Protein AF-A0A123V497-F1 (afdb_monomer)

Radius of gyration: 25.32 Å; Cα contacts (8 Å, |Δi|>4): 266; chains: 1; bounding box: 66×34×66 Å

Foldseek 3Di:
DVVVVVVLVVCCPDPVVVVVVVVVVVVVVVVVVVVVVVCVVCVVVVVLVVVQVVVCCVPQVFPFWDDWDWDDDPFIWIWTWGAHPVRFTWIWTQTPPDGDIDIGGLVQFDDQVLLVVLVVVVPADDFPDWDWHADPNFIWIWTDHPQKTWTAGGRPRDGDDIDGD

Organism: Streptococcus suis (NCBI:txid1307)

InterPro domains:
  IPR025711 PepSY domain [PF03413] (110-163)
  IPR041401 Cell wall elongation regulator TseB-like domain [PF17881] (51-95)
  IPR046350 Cystatin superfamily [SSF54403] (46-109)
  IPR046350 Cystatin superfamily [SSF54403] (109-163)

Nearest PDB structures (foldseek):
  2gu3-assembly1_A  TM=9.014E-01  e=6.947E-08  Bacillus subtilis subsp. subtilis str. 168
  8suc-assembly1_A  TM=3.929E-01  e=1.381E-01  Caenorhabditis elegans
  3o4j-assembly2_D  TM=4.041E-01  e=2.538E-01  Aeropyrum pernix

pLDDT: mean 95.28, std 5.58, range [59.47, 98.69]

Secondary structure (DSSP, 8-state):
-HHHHHHHHHHHHSHHHHHHHHHHHHHHHHHHHHHHHHHHHHHHHHHHHHHHHHHHHHHH-EEEEEEEEEEESSSEEEEEEEEETTS-EEEEEEESSS---EEEEGGGS--HHHHHHHHHHTT--S--EEEEEEETTEEEEEEEETTEEEEEETTT--EEEEEE-

Structure (mmCIF, N/CA/C/O backbone):
data_AF-A0A123V497-F1
#
_entry.id   AF-A0A123V497-F1
#
loop_
_atom_site.group_PDB
_atom_site.id
_atom_site.type_symbol
_atom_site.label_atom_id
_atom_site.label_alt_id
_atom_site.label_comp_id
_atom_site.label_asym_id
_atom_site.label_entity_id
_atom_site.label_seq_id
_atom_site.pdbx_PDB_ins_code
_atom_site.Cartn_x
_atom_site.Cartn_y
_atom_site.Cartn_z
_atom_site.occupancy
_atom_site.B_iso_or_equiv
_atom_site.auth_seq_id
_atom_site.auth_comp_id
_atom_site.auth_asym_id
_atom_site.auth_atom_id
_atom_site.pdbx_PDB_model_num
ATOM 1 N N . MET A 1 1 ? 37.427 20.700 -44.248 1.00 61.72 1 MET A N 1
ATOM 2 C CA . MET A 1 1 ? 36.550 19.820 -43.442 1.00 61.72 1 MET A CA 1
ATOM 3 C C . MET A 1 1 ? 37.228 18.475 -43.190 1.00 61.72 1 MET A C 1
ATOM 5 O O . MET A 1 1 ? 37.337 18.069 -42.043 1.00 61.72 1 MET A O 1
ATOM 9 N N . GLU A 1 2 ? 37.819 17.875 -44.223 1.00 71.56 2 GLU A N 1
ATOM 10 C CA . GLU A 1 2 ? 38.550 16.596 -44.181 1.00 71.56 2 GLU A CA 1
ATOM 11 C C . GLU A 1 2 ? 39.704 16.542 -43.168 1.00 71.56 2 GLU A C 1
ATOM 13 O O . GLU A 1 2 ? 39.817 15.579 -42.418 1.00 71.56 2 GLU A O 1
ATOM 18 N N . LYS A 1 3 ? 40.508 17.609 -43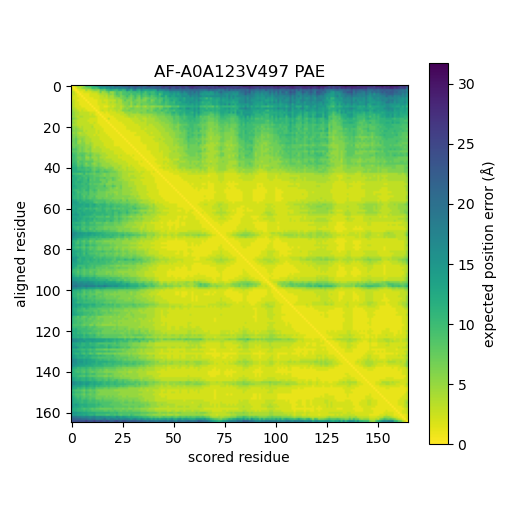.046 1.00 78.19 3 LYS A N 1
ATOM 19 C CA . LYS A 1 3 ? 41.638 17.644 -42.097 1.00 78.19 3 LYS A CA 1
ATOM 20 C C . LYS A 1 3 ? 41.213 17.478 -40.629 1.00 78.19 3 LYS A C 1
ATOM 22 O O . LYS A 1 3 ? 41.924 16.841 -39.863 1.00 78.19 3 LYS A O 1
ATOM 27 N N . LYS A 1 4 ? 40.046 18.013 -40.244 1.00 81.12 4 LYS A N 1
ATOM 28 C CA . LYS A 1 4 ? 39.513 17.869 -38.876 1.00 81.12 4 LYS A CA 1
ATOM 29 C C . LYS A 1 4 ? 39.015 16.445 -38.611 1.00 81.12 4 LYS A C 1
ATOM 31 O O . LYS A 1 4 ? 39.202 15.934 -37.516 1.00 81.12 4 LYS A O 1
ATOM 36 N N . ILE A 1 5 ? 38.419 15.809 -39.620 1.00 82.06 5 ILE A N 1
ATOM 37 C CA . ILE A 1 5 ? 37.958 14.415 -39.552 1.00 82.06 5 ILE A CA 1
ATOM 38 C C . ILE A 1 5 ? 39.159 13.471 -39.428 1.00 82.06 5 ILE A C 1
ATOM 40 O O . ILE A 1 5 ? 39.154 12.580 -38.588 1.00 82.06 5 ILE A O 1
ATOM 44 N N . PHE A 1 6 ? 40.218 13.706 -40.204 1.00 85.88 6 PHE A N 1
ATOM 45 C CA . PHE A 1 6 ? 41.437 12.901 -40.147 1.00 85.88 6 PHE A CA 1
ATOM 46 C C . PHE A 1 6 ? 42.145 13.002 -38.786 1.00 85.88 6 PHE A C 1
ATOM 48 O O . PHE A 1 6 ? 42.481 11.985 -38.191 1.00 85.88 6 PHE A O 1
ATOM 55 N N . GLN A 1 7 ? 42.263 14.215 -38.233 1.00 85.44 7 GLN A N 1
ATOM 56 C CA . GLN A 1 7 ? 42.805 14.428 -36.883 1.00 85.44 7 GLN A CA 1
ATOM 57 C C . GLN A 1 7 ? 41.976 13.735 -35.790 1.00 85.44 7 GLN A C 1
ATOM 59 O O . GLN A 1 7 ? 42.535 13.204 -34.832 1.00 85.44 7 GLN A O 1
ATOM 64 N N . LEU A 1 8 ? 40.646 13.714 -35.933 1.00 84.25 8 LEU A N 1
ATOM 65 C CA . LEU A 1 8 ? 39.763 12.982 -35.025 1.00 84.25 8 LEU A CA 1
ATOM 66 C C . LEU A 1 8 ? 40.020 11.469 -35.110 1.00 84.25 8 LEU A C 1
ATOM 68 O O . LEU A 1 8 ? 40.127 10.815 -34.078 1.00 84.25 8 LEU A O 1
ATOM 72 N N . LEU A 1 9 ? 40.147 10.918 -36.320 1.00 86.19 9 LEU A N 1
ATOM 73 C CA . LEU A 1 9 ? 40.415 9.493 -36.545 1.00 86.19 9 LEU A CA 1
ATOM 74 C C . LEU A 1 9 ? 41.765 9.061 -35.956 1.00 86.19 9 LEU A C 1
ATOM 76 O O . LEU A 1 9 ? 41.827 8.040 -35.274 1.00 86.19 9 LEU A O 1
ATOM 80 N N . GLU A 1 10 ? 42.821 9.856 -36.146 1.00 89.06 10 GLU A N 1
ATOM 81 C CA . GLU A 1 10 ? 44.134 9.596 -35.539 1.00 89.06 10 GLU A CA 1
ATOM 82 C C . GLU A 1 10 ? 44.075 9.634 -34.007 1.00 89.06 10 GLU A C 1
ATOM 84 O O . GLU A 1 10 ? 44.643 8.770 -33.335 1.00 89.06 10 GLU A O 1
ATOM 89 N N . TRP A 1 11 ? 43.339 10.593 -33.435 1.00 89.94 11 TRP A N 1
ATOM 90 C CA . TRP A 1 11 ? 43.143 10.664 -31.990 1.00 89.94 11 TRP A CA 1
ATOM 91 C C . TRP A 1 11 ? 42.355 9.461 -31.459 1.00 89.94 11 TRP A C 1
ATOM 93 O O . TRP A 1 11 ? 42.770 8.866 -30.465 1.00 89.94 11 TRP A O 1
ATOM 103 N N . MET A 1 12 ? 41.273 9.052 -32.129 1.00 86.69 12 MET A N 1
ATOM 104 C CA . MET A 1 12 ? 40.483 7.872 -31.753 1.00 86.69 12 MET A CA 1
ATOM 105 C C . MET A 1 12 ? 41.300 6.576 -31.827 1.00 86.69 12 MET A C 1
ATOM 107 O O . MET A 1 12 ? 41.087 5.679 -31.018 1.00 86.69 12 MET A O 1
ATOM 111 N N . ALA A 1 13 ? 42.260 6.489 -32.753 1.00 90.81 13 ALA A N 1
ATOM 112 C CA . ALA A 1 13 ? 43.180 5.358 -32.865 1.00 90.81 13 ALA A CA 1
ATOM 113 C C . ALA A 1 13 ? 44.294 5.360 -31.796 1.00 90.81 13 ALA A C 1
ATOM 115 O O . ALA A 1 13 ? 44.939 4.333 -31.582 1.00 90.81 13 ALA A O 1
ATOM 116 N N . SER A 1 14 ? 44.526 6.483 -31.106 1.00 95.12 14 SER A N 1
ATOM 117 C CA . SER A 1 14 ? 45.484 6.562 -29.997 1.00 95.12 14 SER A CA 1
ATOM 118 C C . SER A 1 14 ? 44.986 5.810 -28.754 1.00 95.12 14 SER A C 1
ATOM 120 O O . SER A 1 14 ? 43.783 5.667 -28.539 1.00 95.12 14 SER A O 1
ATOM 122 N N . LYS A 1 15 ? 45.904 5.391 -27.868 1.00 92.31 15 LYS A N 1
ATOM 123 C CA . LYS A 1 15 ? 45.545 4.711 -26.604 1.00 92.31 15 LYS A CA 1
ATOM 124 C C . LYS A 1 15 ? 44.564 5.531 -25.758 1.00 92.31 15 LYS A C 1
ATOM 126 O O . LYS A 1 15 ? 43.621 4.981 -25.200 1.00 92.31 15 LYS A O 1
ATOM 131 N N . THR A 1 16 ? 44.768 6.845 -25.682 1.00 92.44 16 THR A N 1
ATOM 132 C CA . THR A 1 16 ? 43.898 7.748 -24.919 1.00 92.44 16 THR A CA 1
ATOM 133 C C . THR A 1 16 ? 42.513 7.860 -25.555 1.00 92.44 16 THR A C 1
ATOM 135 O O . THR A 1 16 ? 41.518 7.784 -24.842 1.00 92.44 16 THR A O 1
ATOM 138 N N . GLY A 1 17 ? 42.433 7.985 -26.886 1.00 94.38 17 GLY A N 1
ATOM 139 C CA . GLY A 1 17 ? 41.154 8.026 -27.603 1.00 94.38 17 GLY A CA 1
ATOM 140 C C . GLY A 1 17 ? 40.355 6.732 -27.447 1.00 94.38 17 GLY A C 1
ATOM 141 O O . GLY A 1 17 ? 39.167 6.784 -27.136 1.00 94.38 17 GLY A O 1
ATOM 142 N N . GLN A 1 18 ? 41.017 5.576 -27.549 1.00 93.88 18 GLN A N 1
ATOM 143 C CA . GLN A 1 18 ? 40.403 4.267 -27.305 1.00 93.88 18 GLN A CA 1
ATOM 144 C C . GLN A 1 18 ? 39.869 4.132 -25.873 1.00 93.88 18 GLN A C 1
ATOM 146 O O . GLN A 1 18 ? 38.757 3.645 -25.688 1.00 93.88 18 GLN A O 1
ATOM 151 N N . LEU A 1 19 ? 40.617 4.593 -24.862 1.00 95.44 19 LEU A N 1
ATOM 152 C CA . LEU A 1 19 ? 40.163 4.574 -23.468 1.00 95.44 19 LEU A CA 1
ATOM 153 C C . LEU A 1 19 ? 38.943 5.472 -23.246 1.00 95.44 19 LEU A C 1
ATOM 155 O O . LEU A 1 19 ? 38.004 5.055 -22.570 1.00 95.44 19 LEU A O 1
ATOM 159 N N . VAL A 1 20 ? 38.930 6.678 -23.821 1.00 96.19 20 VAL A N 1
ATOM 160 C CA . VAL A 1 20 ? 37.793 7.604 -23.702 1.00 96.19 20 VAL A CA 1
ATOM 161 C C . VAL A 1 20 ? 36.553 7.031 -24.386 1.00 96.19 20 VAL A C 1
ATOM 163 O O . VAL A 1 20 ? 35.491 6.986 -23.770 1.00 96.19 20 VAL A O 1
ATOM 166 N N . LEU A 1 21 ? 36.684 6.540 -25.621 1.00 95.00 21 LEU A N 1
ATOM 167 C CA . LEU A 1 21 ? 35.575 5.927 -26.356 1.00 95.00 21 LEU A CA 1
ATOM 168 C C . LEU A 1 21 ? 35.070 4.653 -25.676 1.00 95.00 21 LEU A C 1
ATOM 170 O O . LEU A 1 21 ? 33.865 4.485 -25.513 1.00 95.00 21 LEU A O 1
ATOM 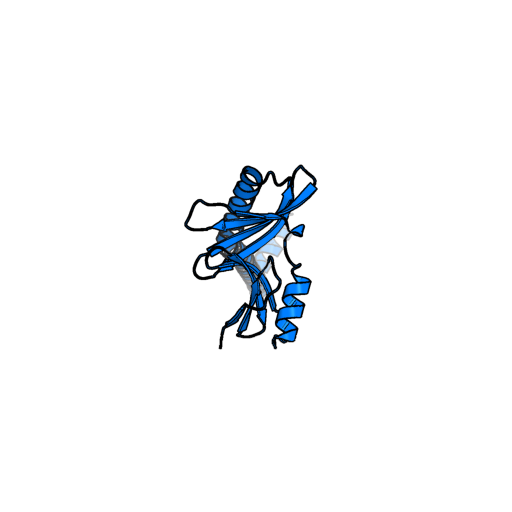174 N N . GLY A 1 22 ? 35.977 3.780 -25.235 1.00 96.06 22 GLY A N 1
ATOM 175 C CA . GLY A 1 22 ? 35.632 2.559 -24.512 1.00 96.06 22 GLY A CA 1
ATOM 176 C C . GLY A 1 22 ? 34.911 2.857 -23.200 1.00 96.06 22 GLY A C 1
ATOM 177 O O . GLY A 1 22 ? 33.883 2.248 -22.915 1.00 96.06 22 GLY A O 1
ATOM 178 N N . SER A 1 23 ? 35.388 3.852 -22.445 1.00 96.69 23 SER A N 1
ATOM 179 C CA . SER A 1 23 ? 34.723 4.313 -21.221 1.00 96.69 23 SER A CA 1
ATOM 180 C C . SER A 1 23 ? 33.339 4.881 -21.525 1.00 96.69 23 SER A C 1
ATOM 182 O O . SER A 1 23 ? 32.380 4.537 -20.846 1.00 96.69 23 SER A O 1
ATOM 184 N N . PHE A 1 24 ? 33.203 5.704 -22.568 1.00 96.88 24 PHE A N 1
ATOM 185 C CA . PHE A 1 24 ? 31.917 6.272 -22.975 1.00 96.88 24 PHE A CA 1
ATOM 186 C C . PHE A 1 24 ? 30.902 5.196 -23.385 1.00 96.88 24 PHE A C 1
ATOM 188 O O . PHE A 1 24 ? 29.745 5.248 -22.964 1.00 96.88 24 PHE A O 1
ATOM 195 N N . ILE A 1 25 ? 31.331 4.197 -24.163 1.00 97.25 25 ILE A N 1
ATOM 196 C CA . ILE A 1 25 ? 30.488 3.057 -24.546 1.00 97.25 25 ILE A CA 1
ATOM 197 C C . ILE A 1 25 ? 30.081 2.270 -23.300 1.00 97.25 25 ILE A C 1
ATOM 199 O O . ILE A 1 25 ? 28.899 1.985 -23.126 1.00 97.25 25 ILE A O 1
ATOM 203 N N . LEU A 1 26 ? 31.031 1.971 -22.409 1.00 97.75 26 LEU A N 1
ATOM 204 C CA . LEU A 1 26 ? 30.757 1.262 -21.162 1.00 97.75 26 LEU A CA 1
ATOM 205 C C . LEU A 1 26 ? 29.725 2.011 -20.309 1.00 97.75 26 LEU A C 1
ATOM 207 O O . LEU A 1 26 ? 28.735 1.412 -19.897 1.00 97.75 26 LEU A O 1
ATOM 211 N N . PHE A 1 27 ? 29.913 3.315 -20.091 1.00 97.88 27 PHE A N 1
ATOM 212 C CA . PHE A 1 27 ? 28.957 4.137 -19.347 1.00 97.88 27 PHE A CA 1
ATOM 213 C C . PHE A 1 27 ? 27.581 4.141 -20.008 1.00 97.88 27 PHE A C 1
ATOM 215 O O . PHE A 1 27 ? 26.584 3.953 -19.319 1.00 97.88 27 PHE A O 1
ATOM 222 N N . SER A 1 28 ? 27.520 4.274 -21.334 1.00 97.56 28 SER A N 1
ATOM 223 C CA . SER A 1 28 ? 26.254 4.241 -22.073 1.00 97.56 28 SER A CA 1
ATOM 224 C C . SER A 1 28 ? 25.521 2.914 -21.859 1.00 97.56 28 SER A C 1
ATOM 226 O O . SER A 1 28 ? 24.349 2.911 -21.487 1.00 97.56 28 SER A O 1
ATOM 228 N N . VAL A 1 29 ? 26.215 1.783 -22.020 1.00 98.12 29 VAL A N 1
ATOM 229 C CA . VAL A 1 29 ? 25.640 0.445 -21.810 1.00 98.12 29 VAL A CA 1
ATOM 230 C C . VAL A 1 29 ? 25.150 0.274 -20.373 1.00 98.12 29 VAL A C 1
ATOM 232 O O . VAL A 1 29 ? 24.030 -0.194 -20.170 1.00 98.12 29 VAL A O 1
ATOM 235 N N . VAL A 1 30 ? 25.941 0.683 -19.377 1.00 98.00 30 VAL A N 1
ATOM 236 C CA . VAL A 1 30 ? 25.556 0.601 -17.958 1.00 98.00 30 VAL A CA 1
ATOM 237 C C . VAL A 1 30 ? 24.309 1.443 -17.687 1.00 98.00 30 VAL A C 1
ATOM 239 O O . VAL A 1 30 ? 23.357 0.944 -17.092 1.00 98.00 30 VAL A O 1
ATOM 242 N N . THR A 1 31 ? 24.265 2.683 -18.172 1.00 97.25 31 THR A N 1
ATOM 243 C CA . THR A 1 31 ? 23.113 3.573 -17.994 1.00 97.25 31 THR A CA 1
ATOM 244 C C . THR A 1 31 ? 21.842 3.003 -18.626 1.00 97.25 31 THR A C 1
ATOM 246 O O . THR A 1 31 ? 20.819 2.915 -17.949 1.00 97.25 31 THR A O 1
ATOM 249 N N . PHE A 1 32 ? 21.890 2.551 -19.884 1.00 97.50 32 PHE A N 1
ATOM 250 C CA . PHE A 1 32 ? 20.725 1.936 -20.533 1.00 97.50 32 PHE A CA 1
ATOM 251 C C . PHE A 1 32 ? 20.283 0.642 -19.840 1.00 97.50 32 PHE A C 1
ATOM 253 O O . PHE A 1 32 ? 19.084 0.387 -19.716 1.00 97.50 32 PHE A O 1
ATOM 260 N N . SER A 1 33 ? 21.234 -0.151 -19.340 1.00 97.31 33 SER A N 1
ATOM 261 C CA . SER A 1 33 ? 20.928 -1.371 -18.587 1.00 97.31 33 SER A CA 1
ATOM 262 C C . SER A 1 33 ? 20.171 -1.053 -17.299 1.00 97.31 33 SER A C 1
ATOM 264 O O . SER A 1 33 ? 19.173 -1.705 -17.014 1.00 97.31 33 SER A O 1
ATOM 266 N N . ILE A 1 34 ? 20.587 -0.018 -16.558 1.00 97.06 34 ILE A N 1
ATOM 267 C CA . ILE A 1 34 ? 19.897 0.423 -15.335 1.00 97.06 34 ILE A CA 1
ATOM 268 C C . ILE A 1 34 ? 18.445 0.803 -15.639 1.00 97.06 34 ILE A C 1
ATOM 270 O O . ILE A 1 34 ? 17.543 0.329 -14.953 1.00 97.06 34 ILE A O 1
ATOM 274 N N . PHE A 1 35 ? 18.202 1.603 -16.683 1.00 95.88 35 PHE A N 1
ATOM 275 C CA . PHE A 1 35 ? 16.839 1.991 -17.063 1.00 95.88 35 PHE A CA 1
ATOM 276 C C . PHE A 1 35 ? 15.983 0.796 -17.493 1.00 95.88 35 PHE A C 1
ATOM 278 O O . PHE A 1 35 ? 14.825 0.699 -17.101 1.00 95.88 35 PHE A O 1
ATOM 285 N N . THR A 1 36 ? 16.559 -0.140 -18.248 1.00 95.44 36 THR A N 1
ATOM 286 C CA . THR A 1 36 ? 15.844 -1.345 -18.695 1.00 95.44 36 THR A CA 1
ATOM 287 C C . THR A 1 36 ? 15.467 -2.238 -17.512 1.00 95.44 36 THR A C 1
ATOM 289 O O . THR A 1 36 ? 14.336 -2.707 -17.417 1.00 95.44 36 THR A O 1
ATOM 292 N N . ILE A 1 37 ? 16.401 -2.453 -16.581 1.00 96.25 37 ILE A N 1
ATOM 293 C CA . ILE A 1 37 ? 16.157 -3.243 -15.369 1.00 96.25 37 ILE A CA 1
ATOM 294 C C . ILE A 1 37 ? 15.088 -2.575 -14.503 1.00 96.25 37 ILE A C 1
ATOM 296 O O . ILE A 1 37 ? 14.212 -3.267 -13.992 1.00 96.25 37 ILE A O 1
ATOM 300 N N . TRP A 1 38 ? 15.134 -1.247 -14.362 1.00 94.56 38 TRP A N 1
ATOM 301 C CA . TRP A 1 38 ? 14.117 -0.492 -13.635 1.00 94.56 38 TRP A CA 1
ATOM 302 C C . TRP A 1 38 ? 12.721 -0.712 -14.222 1.00 94.56 38 TRP A C 1
ATOM 304 O O . TRP A 1 38 ? 11.792 -1.012 -13.478 1.00 94.56 38 TRP A O 1
ATOM 314 N N . ASP A 1 39 ? 12.572 -0.585 -15.542 1.00 93.31 39 ASP A N 1
ATOM 315 C CA . ASP A 1 39 ? 11.276 -0.719 -16.213 1.00 93.31 39 ASP A CA 1
ATOM 316 C C . ASP A 1 39 ? 10.689 -2.128 -16.043 1.00 93.31 39 ASP A C 1
ATOM 318 O O . ASP A 1 39 ? 9.552 -2.290 -15.600 1.00 93.31 39 ASP A O 1
ATOM 322 N N . ILE A 1 40 ? 11.510 -3.161 -16.263 1.00 94.50 40 ILE A N 1
ATOM 323 C CA . ILE A 1 40 ? 11.111 -4.563 -16.074 1.00 94.50 40 ILE A CA 1
ATOM 324 C C . ILE A 1 40 ? 10.739 -4.838 -14.611 1.00 94.50 40 ILE A C 1
ATOM 326 O O . ILE A 1 40 ? 9.748 -5.517 -14.345 1.00 94.50 40 ILE A O 1
ATOM 330 N N . ALA A 1 41 ? 11.510 -4.311 -13.656 1.00 93.94 41 ALA A N 1
ATOM 331 C CA . ALA A 1 41 ? 11.243 -4.496 -12.232 1.00 93.94 41 ALA A CA 1
ATOM 332 C C . ALA A 1 41 ? 9.979 -3.752 -11.764 1.00 93.94 41 ALA A C 1
ATOM 334 O O . ALA A 1 41 ? 9.286 -4.231 -10.867 1.00 93.94 41 ALA A O 1
ATOM 335 N N . ALA A 1 42 ? 9.662 -2.602 -12.367 1.00 94.00 42 ALA A N 1
ATOM 336 C CA . ALA A 1 42 ? 8.488 -1.801 -12.030 1.00 94.00 42 ALA A CA 1
ATOM 337 C C . ALA A 1 42 ? 7.202 -2.282 -12.725 1.00 94.00 42 ALA A C 1
ATOM 339 O O . ALA A 1 42 ? 6.105 -2.022 -12.224 1.00 94.00 42 ALA A O 1
ATOM 340 N N . ALA A 1 43 ? 7.313 -2.993 -13.853 1.00 94.50 43 ALA A N 1
ATOM 341 C CA . ALA A 1 43 ? 6.170 -3.423 -14.657 1.00 94.50 43 ALA A CA 1
ATOM 342 C C . ALA A 1 43 ? 5.086 -4.185 -13.863 1.00 94.50 43 ALA A C 1
ATOM 344 O O . ALA A 1 43 ? 3.918 -3.823 -14.006 1.00 94.50 43 ALA A O 1
ATOM 345 N N . PRO A 1 44 ? 5.397 -5.161 -12.981 1.00 93.19 44 PRO A N 1
ATOM 346 C CA . PRO A 1 44 ? 4.366 -5.857 -12.206 1.00 93.19 44 PRO A CA 1
ATOM 347 C C . PRO A 1 44 ? 3.548 -4.915 -11.314 1.00 93.19 44 PRO A C 1
ATOM 349 O O . PRO A 1 44 ? 2.321 -4.984 -11.304 1.00 93.19 44 PRO A O 1
ATOM 352 N N . PHE A 1 45 ? 4.214 -3.989 -10.618 1.00 94.25 45 PHE A N 1
ATOM 353 C CA . PHE A 1 45 ? 3.553 -3.011 -9.752 1.00 94.25 45 PHE A CA 1
ATOM 354 C C . PHE A 1 45 ? 2.686 -2.038 -10.559 1.00 94.25 45 PHE A C 1
ATOM 356 O O . PHE A 1 45 ? 1.542 -1.773 -10.193 1.00 94.25 45 PHE A O 1
ATOM 363 N N . ASN A 1 46 ? 3.203 -1.540 -11.685 1.00 95.38 46 ASN A N 1
ATOM 364 C CA . ASN A 1 46 ? 2.472 -0.621 -12.556 1.00 95.38 46 ASN A CA 1
ATOM 365 C C . ASN A 1 46 ? 1.253 -1.286 -13.205 1.00 95.38 46 ASN A C 1
ATOM 367 O O . ASN A 1 46 ? 0.198 -0.661 -13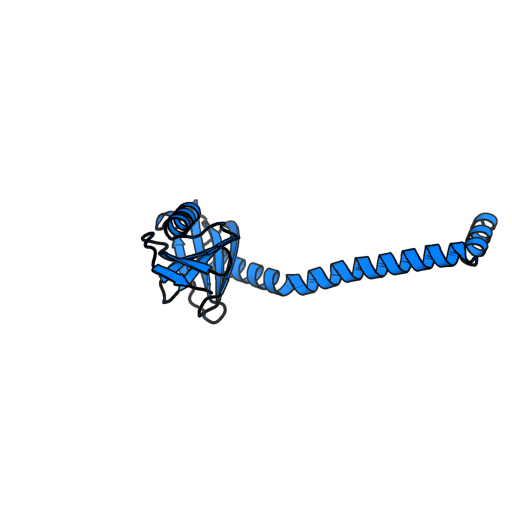.300 1.00 95.38 46 ASN A O 1
ATOM 371 N N . ASN A 1 47 ? 1.371 -2.555 -13.599 1.00 96.00 47 ASN A N 1
ATOM 372 C CA . ASN A 1 47 ? 0.260 -3.325 -14.153 1.00 96.00 47 ASN A CA 1
ATOM 373 C C . ASN A 1 47 ? -0.821 -3.578 -13.097 1.00 96.00 47 ASN A C 1
ATOM 375 O O . ASN A 1 47 ? -1.994 -3.326 -13.368 1.00 96.00 47 ASN A O 1
ATOM 379 N N . ALA A 1 48 ? -0.434 -3.996 -11.885 1.00 96.00 48 ALA A N 1
ATOM 380 C CA . ALA A 1 48 ? -1.363 -4.162 -10.768 1.00 96.00 48 ALA A CA 1
ATOM 381 C C . ALA A 1 48 ? -2.083 -2.845 -10.444 1.00 96.00 48 ALA A C 1
ATOM 383 O O . ALA A 1 48 ? -3.307 -2.817 -10.344 1.00 96.00 48 ALA A O 1
ATOM 384 N N . ARG A 1 49 ? -1.340 -1.731 -10.381 1.00 97.81 49 ARG A N 1
ATOM 385 C CA . ARG A 1 49 ? -1.904 -0.393 -10.171 1.00 97.81 49 ARG A CA 1
ATOM 386 C C . ARG A 1 49 ? -2.886 -0.005 -11.270 1.00 97.81 49 ARG A C 1
ATOM 388 O O . ARG A 1 49 ? -3.990 0.424 -10.961 1.00 97.81 49 ARG A O 1
ATOM 395 N N . SER A 1 50 ? -2.504 -0.143 -12.540 1.00 97.50 50 SER A N 1
ATOM 396 C CA . SER A 1 50 ? -3.367 0.225 -13.668 1.00 97.50 50 SER A CA 1
ATOM 397 C C . SER A 1 50 ? -4.649 -0.601 -13.690 1.00 97.50 50 SER A C 1
ATOM 399 O O . SER A 1 50 ? -5.720 -0.054 -13.941 1.00 97.50 50 SER A O 1
ATOM 401 N N . HIS A 1 51 ? -4.548 -1.904 -13.422 1.00 96.62 51 HIS A N 1
ATOM 402 C CA . HIS A 1 51 ? -5.705 -2.785 -13.344 1.00 96.62 51 HIS A CA 1
ATOM 403 C C . HIS A 1 51 ? -6.617 -2.402 -12.174 1.00 96.62 51 HIS A C 1
ATOM 405 O O . HIS A 1 51 ? -7.809 -2.186 -12.372 1.00 96.62 51 HIS A O 1
ATOM 411 N N . ALA A 1 52 ? -6.051 -2.241 -10.976 1.00 97.75 52 ALA A N 1
ATOM 412 C CA . ALA A 1 52 ? -6.814 -1.896 -9.786 1.00 97.75 52 ALA A CA 1
ATOM 413 C C . ALA A 1 52 ? -7.507 -0.532 -9.915 1.00 97.75 52 ALA A C 1
ATOM 415 O O . ALA A 1 52 ? -8.668 -0.394 -9.550 1.00 97.75 52 ALA A O 1
ATOM 416 N N . VAL A 1 53 ? -6.832 0.469 -10.490 1.00 98.31 53 VAL A N 1
ATOM 417 C CA . VAL A 1 53 ? -7.428 1.787 -10.753 1.00 98.31 53 VAL A CA 1
ATOM 418 C C . VAL A 1 53 ? -8.590 1.688 -11.739 1.00 98.31 53 VAL A C 1
ATOM 420 O O . VAL A 1 53 ? -9.618 2.322 -11.511 1.00 98.31 53 VAL A O 1
ATOM 423 N N . ALA A 1 54 ? -8.465 0.888 -12.802 1.00 98.00 54 ALA A N 1
ATOM 424 C CA . ALA A 1 54 ? -9.557 0.687 -13.752 1.00 98.00 54 ALA A CA 1
ATOM 425 C C . ALA A 1 54 ? -10.781 0.053 -13.071 1.00 98.00 54 ALA A C 1
ATOM 427 O O . ALA A 1 54 ? -11.885 0.578 -13.189 1.00 98.00 54 ALA A O 1
ATOM 428 N N . VAL A 1 55 ? -10.568 -1.006 -12.282 1.00 97.56 55 VAL A N 1
ATOM 429 C CA . VAL A 1 55 ? -11.633 -1.667 -11.512 1.00 97.56 55 VAL A CA 1
ATOM 430 C C . VAL A 1 55 ? -12.262 -0.706 -10.501 1.00 97.56 55 VAL A C 1
ATOM 432 O O . VAL A 1 55 ? -13.481 -0.620 -10.415 1.00 97.56 55 VAL A O 1
ATOM 435 N N . ALA A 1 56 ? -11.460 0.061 -9.762 1.00 97.69 56 ALA A N 1
ATOM 436 C CA . ALA A 1 56 ? -11.969 1.015 -8.780 1.00 97.69 56 ALA A CA 1
ATOM 437 C C . ALA A 1 56 ? -12.770 2.158 -9.429 1.00 97.69 56 ALA A C 1
ATOM 439 O O . ALA A 1 56 ? -13.783 2.588 -8.884 1.00 97.69 56 ALA A O 1
ATOM 440 N N . THR A 1 57 ? -12.356 2.613 -10.613 1.00 97.56 57 THR A N 1
ATOM 441 C CA . THR A 1 57 ? -13.100 3.604 -11.407 1.00 97.56 57 THR A CA 1
ATOM 442 C C . THR A 1 57 ? -14.456 3.052 -11.844 1.00 97.56 57 THR A C 1
ATOM 444 O O . THR A 1 57 ? -15.459 3.743 -11.727 1.00 97.56 57 THR A O 1
ATOM 447 N N . GLU A 1 58 ? -14.508 1.798 -12.296 1.00 96.31 58 GLU A N 1
ATOM 448 C CA . GLU A 1 58 ? -15.748 1.155 -12.744 1.00 96.31 58 GLU A CA 1
ATOM 449 C C . GLU A 1 58 ? -16.714 0.851 -11.587 1.00 96.31 58 GLU A C 1
ATOM 451 O O . GLU A 1 58 ? -17.904 1.140 -11.684 1.00 96.31 58 GLU A O 1
ATOM 456 N N . TYR A 1 59 ? -16.213 0.287 -10.484 1.00 94.62 59 TYR A N 1
ATOM 457 C CA . TYR A 1 59 ? -17.049 -0.202 -9.381 1.00 94.62 59 TYR A CA 1
ATOM 458 C C . TYR A 1 59 ? -17.421 0.869 -8.352 1.00 94.62 59 TYR A C 1
ATOM 460 O O . TYR A 1 59 ? -18.467 0.751 -7.715 1.00 94.62 59 TYR A O 1
ATOM 468 N N . ALA A 1 60 ? -16.573 1.882 -8.156 1.00 95.75 60 ALA A N 1
ATOM 469 C CA . ALA A 1 60 ? -16.768 2.920 -7.141 1.00 95.75 60 ALA A CA 1
ATOM 470 C C . ALA A 1 60 ? -16.910 4.332 -7.730 1.00 95.75 60 ALA A C 1
ATOM 472 O O . ALA A 1 60 ? -16.968 5.297 -6.971 1.00 95.75 60 ALA A O 1
ATOM 473 N N . ASP A 1 61 ? -16.960 4.465 -9.061 1.00 97.00 61 ASP A N 1
ATOM 474 C CA . ASP A 1 61 ? -17.076 5.753 -9.760 1.00 97.00 61 ASP A CA 1
ATOM 475 C C . ASP A 1 61 ? -16.007 6.770 -9.309 1.00 97.00 61 ASP A C 1
ATOM 477 O O . ASP A 1 61 ? -16.281 7.948 -9.046 1.00 97.00 61 ASP A O 1
ATOM 481 N N . LEU A 1 62 ? -14.766 6.284 -9.154 1.00 97.19 62 LEU A N 1
ATOM 482 C CA . LEU A 1 62 ? -13.627 7.119 -8.778 1.00 97.19 62 LEU A CA 1
ATOM 483 C C . LEU A 1 62 ? -13.303 8.128 -9.882 1.00 97.19 62 LEU A C 1
ATOM 485 O O . LEU A 1 62 ? -12.992 7.764 -11.011 1.00 97.19 62 LEU A O 1
ATOM 489 N N . GLN A 1 63 ? -13.283 9.406 -9.514 1.00 97.44 63 GLN A N 1
ATOM 490 C CA . GLN A 1 63 ? -12.852 10.505 -10.380 1.00 97.44 63 GLN A CA 1
ATOM 491 C C . GLN A 1 63 ? -11.384 10.866 -10.155 1.00 97.44 63 GLN A C 1
ATOM 493 O O . GLN A 1 63 ? -10.703 11.340 -11.061 1.00 97.44 63 GLN A O 1
ATOM 498 N N . THR A 1 64 ? -10.892 10.657 -8.932 1.00 97.50 64 THR A N 1
ATOM 499 C CA . THR A 1 64 ? -9.500 10.927 -8.560 1.00 97.50 64 THR A CA 1
ATOM 500 C C . THR A 1 64 ? -8.917 9.727 -7.835 1.00 97.50 64 THR A C 1
ATOM 502 O O . THR A 1 64 ? -9.582 9.127 -6.993 1.00 97.50 64 THR A O 1
ATOM 505 N N . VAL A 1 65 ? -7.663 9.403 -8.149 1.00 97.88 65 VAL A N 1
ATOM 506 C CA . VAL A 1 65 ? -6.861 8.406 -7.435 1.00 97.88 65 VAL A CA 1
ATOM 507 C C . VAL A 1 65 ? -5.811 9.142 -6.618 1.00 97.88 65 VAL A C 1
ATOM 509 O O . VAL A 1 65 ? -4.948 9.816 -7.182 1.00 97.88 65 VAL A O 1
ATOM 512 N N . ASN A 1 66 ? -5.879 8.985 -5.303 1.0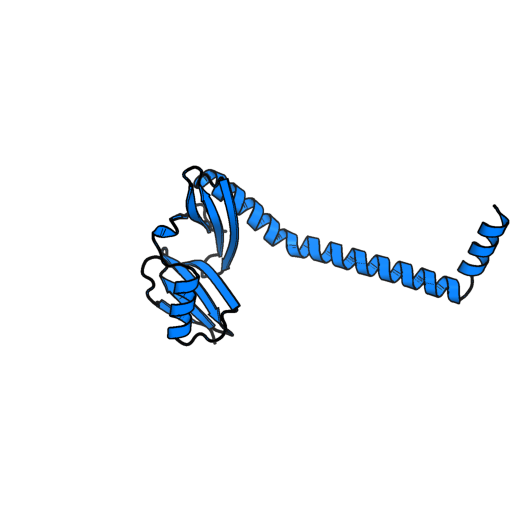0 97.31 66 ASN A N 1
ATOM 513 C CA . ASN A 1 66 ? -4.988 9.644 -4.358 1.00 97.31 66 ASN A CA 1
ATOM 514 C C . ASN A 1 66 ? -3.770 8.770 -4.065 1.00 97.31 66 ASN A C 1
ATOM 516 O O . ASN A 1 66 ? -2.644 9.261 -4.071 1.00 97.31 66 ASN A O 1
ATOM 520 N N . ASP A 1 67 ? -3.990 7.473 -3.845 1.00 97.19 67 ASP A N 1
ATOM 521 C CA . ASP A 1 67 ? -2.915 6.541 -3.522 1.00 97.19 67 ASP A CA 1
ATOM 522 C C . ASP A 1 67 ? -3.243 5.102 -3.942 1.00 97.19 67 ASP A C 1
ATOM 524 O O . ASP A 1 67 ? -4.400 4.739 -4.170 1.00 97.19 67 ASP A O 1
ATOM 528 N N . PHE A 1 68 ? -2.197 4.286 -4.060 1.00 97.94 68 PHE A N 1
ATOM 529 C CA . PHE A 1 68 ? -2.281 2.862 -4.346 1.00 97.94 68 PHE A CA 1
ATOM 530 C C . PHE A 1 68 ? -1.306 2.079 -3.470 1.00 97.94 68 PHE A C 1
ATOM 532 O O . PHE A 1 68 ? -0.108 2.364 -3.437 1.00 97.94 68 PHE A O 1
ATOM 539 N N . SER A 1 69 ? -1.799 1.018 -2.842 1.00 97.44 69 SER A N 1
ATOM 540 C CA . SER A 1 69 ? -0.969 0.097 -2.073 1.00 97.44 69 SER A CA 1
ATOM 541 C C . SER A 1 69 ? -1.377 -1.358 -2.287 1.00 97.44 69 SER A C 1
ATOM 543 O O . SER A 1 69 ? -2.456 -1.661 -2.791 1.00 97.44 69 SER A O 1
ATOM 545 N N . ILE A 1 70 ? -0.474 -2.271 -1.928 1.00 97.50 70 ILE A N 1
ATOM 546 C CA . ILE A 1 70 ? -0.698 -3.715 -2.012 1.00 97.50 70 ILE A CA 1
ATOM 547 C C . ILE A 1 70 ? -0.585 -4.280 -0.603 1.00 97.50 70 ILE A C 1
ATOM 549 O O . ILE A 1 70 ? 0.500 -4.283 -0.011 1.00 97.50 70 ILE A O 1
ATOM 553 N N . TYR A 1 71 ? -1.706 -4.759 -0.085 1.00 97.06 71 TYR A N 1
ATOM 554 C CA . TYR A 1 71 ? -1.777 -5.509 1.153 1.00 97.06 71 TYR A CA 1
ATOM 555 C C . TYR A 1 71 ? -1.476 -6.984 0.879 1.00 97.06 71 TYR A C 1
ATOM 557 O O . TYR A 1 71 ? -2.117 -7.591 0.027 1.00 97.06 71 TYR A O 1
ATOM 565 N N . ASN A 1 72 ? -0.513 -7.557 1.604 1.00 95.00 72 ASN A N 1
ATOM 566 C CA . ASN A 1 72 ? -0.117 -8.961 1.470 1.00 95.00 72 ASN A CA 1
ATOM 567 C C . ASN A 1 72 ? -0.376 -9.689 2.795 1.00 95.00 72 ASN A C 1
ATOM 569 O O . ASN A 1 72 ? 0.529 -9.834 3.617 1.00 95.00 72 ASN A O 1
ATOM 573 N N . GLY A 1 73 ? -1.630 -10.085 3.017 1.00 91.75 73 GLY A N 1
ATOM 574 C CA . GLY A 1 73 ? -2.037 -10.882 4.173 1.00 91.75 73 GLY A CA 1
ATOM 575 C C . GLY A 1 73 ? -2.108 -12.372 3.841 1.00 91.75 73 GLY A C 1
ATOM 576 O O . GLY A 1 73 ? -1.288 -12.900 3.097 1.00 91.75 73 GLY A O 1
ATOM 577 N N . THR A 1 74 ? -3.129 -13.050 4.374 1.00 91.06 74 THR A N 1
ATOM 578 C CA . THR A 1 74 ? -3.512 -14.403 3.921 1.00 91.06 74 THR A CA 1
ATOM 579 C C . THR A 1 74 ? -3.900 -14.401 2.441 1.00 91.06 74 THR A C 1
ATOM 581 O O . THR A 1 74 ? -3.636 -15.359 1.722 1.00 91.06 74 THR A O 1
ATOM 584 N N . GLU A 1 75 ? -4.504 -13.301 1.999 1.00 93.50 75 GLU A N 1
ATOM 585 C CA . GLU A 1 75 ? -4.823 -13.000 0.611 1.00 93.50 75 GLU A CA 1
ATOM 586 C C . GLU A 1 75 ? -4.236 -11.629 0.251 1.00 93.50 75 GLU A C 1
ATOM 588 O O . GLU A 1 75 ? -4.078 -10.753 1.114 1.00 93.50 75 GLU A O 1
ATOM 593 N N . THR A 1 76 ? -3.919 -11.451 -1.029 1.00 96.56 76 THR A N 1
ATOM 594 C CA . THR A 1 76 ? -3.423 -10.187 -1.570 1.00 96.56 76 THR A CA 1
ATOM 595 C C . THR A 1 76 ? -4.592 -9.293 -1.964 1.00 96.56 76 THR A C 1
ATOM 597 O O . THR A 1 76 ? -5.475 -9.713 -2.716 1.00 96.56 76 THR A O 1
ATOM 600 N N . TYR A 1 77 ? -4.566 -8.043 -1.503 1.00 97.88 77 TYR A N 1
ATOM 601 C CA . TYR A 1 77 ? -5.525 -7.012 -1.894 1.00 97.88 77 TYR A CA 1
ATOM 602 C C . TYR A 1 77 ? -4.800 -5.784 -2.436 1.00 97.88 77 TYR A C 1
ATOM 604 O O . TYR A 1 77 ? -3.865 -5.262 -1.827 1.00 97.88 77 TYR A O 1
ATOM 612 N N . PHE A 1 78 ? -5.275 -5.288 -3.567 1.00 98.19 78 PHE A N 1
ATOM 613 C CA . PHE A 1 78 ? -4.927 -3.984 -4.101 1.00 98.19 78 PHE A CA 1
ATOM 614 C C . PHE A 1 78 ? -5.847 -2.936 -3.483 1.00 98.19 78 PHE A C 1
ATOM 616 O O . PHE A 1 78 ? -7.065 -3.034 -3.601 1.00 98.19 78 PHE A O 1
ATOM 623 N N . CYS A 1 79 ? -5.270 -1.940 -2.821 1.00 98.00 79 CYS A N 1
ATOM 624 C CA . CYS A 1 79 ? -6.002 -0.850 -2.195 1.00 98.00 79 CYS A CA 1
ATOM 625 C C . CYS A 1 79 ? -5.828 0.423 -3.020 1.00 98.00 79 CYS A C 1
ATOM 627 O O . CYS A 1 79 ? -4.704 0.894 -3.201 1.00 98.00 79 CYS A O 1
ATOM 629 N N . VAL A 1 80 ? -6.937 0.988 -3.492 1.00 98.56 80 VAL A N 1
ATOM 630 C CA . VAL A 1 80 ? -6.979 2.273 -4.199 1.00 98.56 80 VAL A CA 1
ATOM 631 C C . VAL A 1 80 ? -7.719 3.279 -3.329 1.00 98.56 80 VAL A C 1
ATOM 633 O O . VAL A 1 80 ? -8.901 3.097 -3.048 1.00 98.56 80 VAL A O 1
ATOM 636 N N . PHE A 1 81 ? -7.036 4.345 -2.923 1.00 98.44 81 PHE A N 1
ATOM 637 C CA . PHE A 1 81 ? -7.674 5.488 -2.273 1.00 98.44 81 PHE A CA 1
ATOM 638 C C . PHE A 1 81 ? -8.057 6.518 -3.322 1.00 98.44 81 PHE A C 1
ATOM 640 O O . PHE A 1 81 ? -7.265 6.815 -4.221 1.00 98.44 81 PHE A O 1
ATOM 647 N N . GLY A 1 82 ? -9.239 7.105 -3.193 1.00 98.19 82 GLY A N 1
ATOM 648 C CA . GLY A 1 82 ? -9.699 8.089 -4.156 1.00 98.19 82 GLY A CA 1
ATOM 649 C C . GLY A 1 82 ? -10.949 8.835 -3.731 1.00 98.19 82 GLY A C 1
ATOM 650 O O . GLY A 1 82 ? -11.441 8.682 -2.615 1.00 98.19 82 GLY A O 1
ATOM 651 N N . VAL A 1 83 ? -11.442 9.648 -4.660 1.00 98.50 83 VAL A N 1
ATOM 652 C CA . VAL A 1 83 ? -12.653 10.455 -4.499 1.00 98.50 83 VAL A CA 1
ATOM 653 C C . VAL A 1 83 ? -13.659 10.064 -5.574 1.00 98.50 83 VAL A C 1
ATOM 655 O O . VAL A 1 83 ? -13.309 10.028 -6.758 1.00 98.50 83 VAL A O 1
ATOM 658 N N . THR A 1 84 ? -14.894 9.770 -5.170 1.00 98.19 84 THR A N 1
ATOM 659 C CA . THR A 1 84 ? -15.996 9.417 -6.079 1.00 98.19 84 THR A CA 1
ATOM 660 C C . THR A 1 84 ? -16.560 10.648 -6.795 1.00 98.19 84 THR A C 1
ATOM 662 O O . THR A 1 84 ? -16.279 11.792 -6.426 1.00 98.19 84 THR A O 1
ATOM 665 N N . SER A 1 85 ? -17.418 10.445 -7.798 1.00 96.75 85 SER A N 1
ATOM 666 C CA . SER A 1 85 ? -18.142 11.537 -8.476 1.00 96.75 85 SER A CA 1
ATOM 667 C C . SER A 1 85 ? -19.033 12.371 -7.550 1.00 96.75 85 SER A C 1
ATOM 669 O O . SER A 1 85 ? -19.324 13.530 -7.845 1.00 96.75 85 SER A O 1
ATOM 671 N N . GLN A 1 86 ? -19.429 11.805 -6.409 1.00 96.50 86 GLN A N 1
ATOM 672 C CA . GLN A 1 86 ? -20.230 12.472 -5.384 1.00 96.50 86 GLN A CA 1
ATOM 673 C C . GLN A 1 86 ? -19.371 13.258 -4.381 1.00 96.50 86 GLN A C 1
ATOM 675 O O . GLN A 1 86 ? -19.914 13.911 -3.492 1.00 96.50 86 GLN A O 1
ATOM 680 N N . GLY A 1 87 ? -18.042 13.223 -4.526 1.00 97.38 87 GLY A N 1
ATOM 681 C CA . GLY A 1 87 ? -17.105 13.883 -3.619 1.00 97.38 87 GLY A CA 1
ATOM 682 C C . GLY A 1 87 ? -16.820 13.097 -2.338 1.00 97.38 87 GLY A C 1
ATOM 683 O O . GLY A 1 87 ? -16.292 13.671 -1.390 1.00 97.38 87 GLY A O 1
ATOM 684 N N . GLU A 1 88 ? -17.172 11.810 -2.287 1.00 97.94 88 GLU A N 1
ATOM 685 C CA . GLU A 1 88 ? -16.900 10.948 -1.135 1.00 97.94 88 GLU A CA 1
ATOM 686 C C . GLU A 1 88 ? -15.490 10.357 -1.226 1.00 97.94 88 GLU A C 1
ATOM 688 O O . GLU A 1 88 ? -15.097 9.834 -2.270 1.00 97.94 88 GLU A O 1
ATOM 693 N N . GLU A 1 89 ? -14.729 10.428 -0.134 1.00 98.19 89 GLU A N 1
ATOM 694 C CA . GLU A 1 89 ? -13.427 9.768 -0.033 1.00 98.19 89 GLU A CA 1
ATOM 695 C C . GLU A 1 89 ? -13.611 8.296 0.340 1.00 98.19 89 GLU A C 1
ATOM 697 O O . GLU A 1 89 ? -14.203 7.967 1.373 1.00 98.19 89 GLU A O 1
ATOM 702 N N . VAL A 1 90 ? -13.081 7.402 -0.492 1.00 98.56 90 VAL A N 1
ATOM 703 C CA . VAL A 1 90 ? -13.242 5.953 -0.334 1.00 98.56 90 VAL A CA 1
ATOM 704 C C . VAL A 1 90 ? -11.912 5.223 -0.485 1.00 98.56 90 VAL A C 1
ATOM 706 O O . VAL A 1 90 ? -11.009 5.663 -1.203 1.00 98.56 90 VAL A O 1
ATOM 709 N N . ALA A 1 91 ? -11.816 4.064 0.161 1.00 98.25 91 ALA A N 1
ATOM 710 C CA . ALA A 1 91 ? -10.852 3.029 -0.174 1.00 98.25 91 ALA A CA 1
ATOM 711 C C . ALA A 1 91 ? -11.551 1.885 -0.909 1.00 98.25 91 ALA A C 1
ATOM 713 O O . ALA A 1 91 ? -12.564 1.361 -0.445 1.00 98.25 91 ALA A O 1
ATOM 714 N N . VAL A 1 92 ? -10.986 1.469 -2.037 1.00 98.38 92 VAL A N 1
ATOM 715 C CA . VAL A 1 92 ? -11.457 0.325 -2.816 1.00 98.38 92 VAL A CA 1
ATOM 716 C C . VAL A 1 92 ? -10.449 -0.810 -2.673 1.00 98.38 92 VAL A C 1
ATOM 718 O O . VAL A 1 92 ? -9.298 -0.668 -3.086 1.00 98.38 92 VAL A O 1
ATOM 721 N N . LEU A 1 93 ? -10.874 -1.925 -2.075 1.00 98.12 93 LEU A N 1
ATOM 722 C CA . LEU A 1 93 ? -10.072 -3.135 -1.901 1.00 98.12 93 LEU A CA 1
ATOM 723 C C . LEU A 1 93 ? -10.451 -4.164 -2.966 1.00 98.12 93 LEU A C 1
ATOM 725 O O . LEU A 1 93 ? -11.582 -4.651 -3.013 1.00 98.12 93 LEU A O 1
ATOM 729 N N . ILE A 1 94 ? -9.481 -4.500 -3.811 1.00 97.94 94 ILE A N 1
ATOM 730 C CA . ILE A 1 94 ? -9.641 -5.402 -4.950 1.00 97.94 94 ILE A CA 1
ATOM 731 C C . ILE A 1 94 ? -8.770 -6.634 -4.695 1.00 97.94 94 ILE A C 1
ATOM 733 O O . ILE A 1 94 ? -7.544 -6.506 -4.661 1.00 97.94 94 ILE A O 1
ATOM 737 N N . PRO A 1 95 ? -9.361 -7.815 -4.471 1.00 96.31 95 PRO A N 1
ATOM 738 C CA . PRO A 1 95 ? -8.591 -9.036 -4.280 1.00 96.31 95 PRO A CA 1
ATOM 739 C C . PRO A 1 95 ? -7.832 -9.411 -5.556 1.00 96.31 95 PRO A C 1
ATOM 741 O O . PRO A 1 95 ? -8.358 -9.295 -6.658 1.00 96.31 95 PRO A O 1
ATOM 744 N N . GLU A 1 96 ? -6.605 -9.913 -5.411 1.00 95.38 96 GLU A N 1
ATOM 745 C CA . GLU A 1 96 ? -5.812 -10.405 -6.548 1.00 95.38 96 GLU A CA 1
ATOM 746 C C . GLU A 1 96 ? -6.414 -11.685 -7.156 1.00 95.38 96 GLU A C 1
ATOM 748 O O . GLU A 1 96 ? -6.362 -11.892 -8.367 1.00 95.38 96 GLU A O 1
ATOM 753 N N . ALA A 1 97 ? -6.986 -12.552 -6.313 1.00 92.19 97 ALA A N 1
ATOM 754 C CA . ALA A 1 97 ? -7.401 -13.903 -6.694 1.00 92.19 97 ALA A CA 1
ATOM 755 C C . ALA A 1 97 ? -8.919 -14.092 -6.867 1.00 92.19 97 ALA A C 1
ATOM 757 O O . ALA A 1 97 ? -9.344 -15.097 -7.438 1.00 92.19 97 ALA A O 1
ATOM 758 N N . SER A 1 98 ? -9.747 -13.175 -6.359 1.00 90.12 98 SER A N 1
ATOM 759 C CA . SER A 1 98 ? -11.212 -13.276 -6.422 1.00 90.12 98 SER A CA 1
ATOM 760 C C . SER A 1 98 ? -11.829 -12.038 -7.078 1.00 90.12 98 SER A C 1
ATOM 762 O O . SER A 1 98 ? -11.119 -11.123 -7.477 1.00 90.12 98 S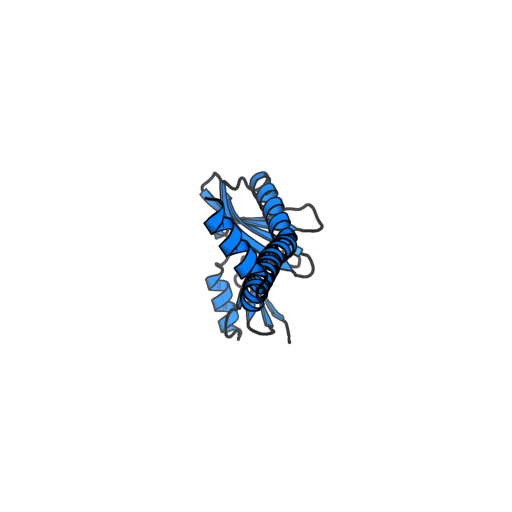ER A O 1
ATOM 764 N N . SER A 1 99 ? -13.150 -12.024 -7.260 1.00 89.25 99 SER A N 1
ATOM 765 C CA . SER A 1 99 ? -13.839 -10.958 -8.008 1.00 89.25 99 SER A CA 1
ATOM 766 C C . SER A 1 99 ? -14.655 -10.008 -7.130 1.00 89.25 99 SER A C 1
ATOM 768 O O . SER A 1 99 ? -15.255 -9.069 -7.647 1.00 89.25 99 SER A O 1
ATOM 770 N N . THR A 1 100 ? -14.723 -10.248 -5.819 1.00 94.06 100 THR A N 1
ATOM 771 C CA . THR A 1 100 ? -15.520 -9.408 -4.919 1.00 94.06 100 THR A CA 1
ATOM 772 C C . THR A 1 100 ? -14.729 -8.165 -4.543 1.00 94.06 100 THR A C 1
ATOM 774 O O . THR A 1 100 ? -13.797 -8.236 -3.748 1.00 94.06 100 THR A O 1
ATOM 777 N N . VAL A 1 101 ? -15.115 -7.028 -5.114 1.00 96.31 101 VAL A N 1
ATOM 778 C CA . VAL A 1 101 ? -14.559 -5.711 -4.786 1.00 96.31 101 VAL A CA 1
ATOM 779 C C . VAL A 1 101 ? -15.272 -5.148 -3.559 1.00 96.31 101 VAL A C 1
ATOM 781 O O . VAL A 1 101 ? -16.499 -5.211 -3.471 1.00 96.31 101 VAL A O 1
ATOM 784 N N . TYR A 1 102 ? -14.512 -4.570 -2.631 1.00 97.31 102 TYR A N 1
ATOM 785 C CA . TYR A 1 102 ? -15.044 -3.925 -1.431 1.00 97.31 102 TYR A CA 1
ATOM 786 C C . TYR A 1 102 ? -14.776 -2.424 -1.485 1.00 97.31 102 TYR A C 1
ATOM 788 O O . TYR A 1 102 ? -13.666 -2.006 -1.807 1.00 97.31 102 TYR A O 1
ATOM 796 N N . VAL A 1 103 ? -15.782 -1.617 -1.156 1.00 97.62 103 VAL A N 1
ATOM 797 C CA . VAL A 1 103 ? -15.684 -0.153 -1.128 1.00 97.62 103 VAL A CA 1
ATOM 798 C C . VAL A 1 103 ? -15.999 0.318 0.284 1.00 97.62 103 VAL A C 1
ATOM 800 O O . VAL A 1 103 ? -17.074 0.027 0.804 1.00 97.62 103 VAL A O 1
ATOM 803 N N . TYR A 1 104 ? -15.062 1.040 0.891 1.00 97.75 104 TYR A N 1
ATOM 804 C CA . TYR A 1 104 ? -15.175 1.561 2.248 1.00 97.75 104 TYR A CA 1
ATOM 805 C C . TYR A 1 104 ? -15.085 3.086 2.235 1.00 97.75 104 TYR A C 1
ATOM 807 O O . TYR A 1 104 ? -14.028 3.624 1.892 1.00 97.75 104 TYR A O 1
ATOM 815 N N . PRO A 1 105 ? -16.148 3.801 2.634 1.00 97.88 105 PRO A N 1
ATOM 816 C CA . PRO A 1 105 ? -16.057 5.223 2.931 1.00 97.88 105 PRO A CA 1
ATOM 817 C C . PRO A 1 105 ? -15.045 5.488 4.040 1.00 97.88 105 PRO A C 1
ATOM 819 O O . PRO A 1 105 ? -15.154 4.927 5.132 1.00 97.88 105 PRO A O 1
ATOM 822 N N . LEU A 1 106 ? -14.079 6.374 3.793 1.00 97.75 106 LEU A N 1
ATOM 823 C CA . LEU A 1 106 ? -13.045 6.684 4.787 1.00 97.75 106 LEU A CA 1
ATOM 824 C C . LEU A 1 106 ? -13.637 7.317 6.048 1.00 97.75 106 LEU A C 1
ATOM 826 O O . LEU A 1 106 ? -13.137 7.090 7.143 1.00 97.75 106 LEU A O 1
ATOM 830 N N . ALA A 1 107 ? -14.757 8.030 5.908 1.00 97.50 107 ALA A N 1
ATOM 831 C CA . ALA A 1 107 ? -15.490 8.622 7.022 1.00 97.50 107 ALA A CA 1
ATOM 832 C C . ALA A 1 107 ? -16.122 7.594 7.986 1.00 97.50 107 ALA A C 1
ATOM 834 O O . ALA A 1 107 ? -16.567 7.979 9.065 1.00 97.50 107 ALA A O 1
ATOM 835 N N . GLN A 1 108 ? -16.203 6.312 7.607 1.00 97.06 108 GLN A N 1
ATOM 836 C CA . GLN A 1 108 ? -16.766 5.242 8.445 1.00 97.06 108 GLN A CA 1
ATOM 837 C C . GLN A 1 108 ? -15.716 4.503 9.283 1.00 97.06 108 GLN A C 1
ATOM 839 O O . GLN A 1 108 ? -16.072 3.603 10.042 1.00 97.06 108 GLN A O 1
ATOM 844 N N . GLY A 1 109 ? -14.442 4.874 9.172 1.00 97.88 109 GLY A N 1
ATOM 845 C CA . GLY A 1 109 ? -13.376 4.292 9.972 1.00 97.88 109 GLY A CA 1
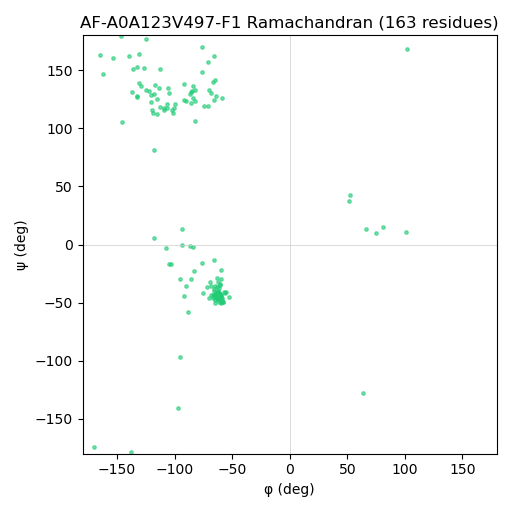ATOM 846 C C . GLY A 1 109 ? -12.387 5.328 10.473 1.00 97.88 109 GLY A C 1
ATOM 847 O O . GLY A 1 109 ? -12.528 6.532 10.261 1.00 97.88 109 GLY A O 1
ATOM 848 N N . ILE A 1 110 ? -11.377 4.835 11.175 1.00 98.56 110 ILE A N 1
ATOM 849 C CA . ILE A 1 110 ? -10.278 5.645 11.670 1.00 98.56 110 ILE A CA 1
ATOM 850 C C . ILE A 1 110 ? -9.309 5.991 10.540 1.00 98.56 110 ILE A C 1
ATOM 852 O O . ILE A 1 110 ? -9.068 5.211 9.611 1.00 98.56 110 ILE A O 1
ATOM 856 N N . SER A 1 111 ? -8.693 7.158 10.663 1.00 98.25 111 SER A N 1
ATOM 857 C CA . SER A 1 111 ? -7.623 7.606 9.779 1.00 98.25 111 SER A CA 1
ATOM 858 C C . SER A 1 111 ? -6.360 6.748 9.911 1.00 98.25 111 SER A C 1
ATOM 860 O O . SER A 1 111 ? -6.124 6.053 10.909 1.00 98.25 111 SER A O 1
ATOM 862 N N . GLN A 1 112 ? -5.496 6.847 8.900 1.00 98.00 112 GLN A N 1
ATOM 863 C CA . GLN A 1 112 ? -4.170 6.237 8.914 1.00 98.00 112 GLN A CA 1
ATOM 864 C C . GLN A 1 112 ? -3.349 6.720 10.124 1.00 98.00 112 GLN A C 1
ATOM 866 O O . GLN A 1 112 ? -2.668 5.929 10.780 1.00 98.00 112 GLN A O 1
ATOM 871 N N . GLU A 1 113 ? -3.425 8.009 10.450 1.00 98.31 113 GLU A N 1
ATOM 872 C CA . GLU A 1 113 ? -2.707 8.638 11.558 1.00 98.31 113 GLU A CA 1
ATOM 873 C C . GLU A 1 113 ? -3.189 8.118 12.917 1.00 98.31 113 GLU A C 1
ATOM 875 O O . GLU A 1 113 ? -2.374 7.847 13.805 1.00 98.31 113 GLU A O 1
ATOM 880 N N . GLU A 1 114 ? -4.499 7.922 13.082 1.00 98.62 114 GLU A N 1
ATOM 881 C CA . GLU A 1 114 ? -5.071 7.315 14.285 1.00 98.62 114 GLU A CA 1
ATOM 882 C C . GLU A 1 114 ? -4.603 5.867 14.449 1.00 98.62 114 GLU A C 1
ATOM 884 O O . GLU A 1 114 ? -4.167 5.484 15.539 1.00 98.62 114 GLU A O 1
ATOM 889 N N . ALA A 1 115 ? -4.586 5.080 13.369 1.00 98.69 115 ALA A N 1
ATOM 890 C CA . ALA A 1 115 ? -4.082 3.709 13.404 1.00 98.69 115 ALA A CA 1
ATOM 891 C C . ALA A 1 115 ? -2.599 3.658 13.800 1.00 98.69 115 ALA A C 1
ATOM 893 O O . ALA A 1 115 ? -2.193 2.842 14.633 1.00 98.69 115 ALA A O 1
ATOM 894 N N . GLN A 1 116 ? -1.784 4.575 13.270 1.00 98.69 116 GLN A N 1
ATOM 895 C CA . GLN A 1 116 ? -0.383 4.726 13.664 1.00 98.69 116 GLN A CA 1
ATOM 896 C C . GLN A 1 116 ? -0.232 5.108 15.140 1.00 98.69 116 GLN A C 1
ATOM 898 O O . GLN A 1 116 ? 0.658 4.591 15.822 1.00 98.69 116 GLN A O 1
ATOM 903 N N . ALA A 1 117 ? -1.086 5.992 15.660 1.00 98.62 117 ALA A N 1
ATOM 904 C CA . ALA A 1 117 ? -1.082 6.367 17.070 1.00 98.62 117 ALA A CA 1
ATOM 905 C C . ALA A 1 117 ? -1.454 5.180 17.975 1.00 98.62 117 ALA A C 1
ATOM 907 O O . ALA A 1 117 ? -0.790 4.940 18.988 1.00 98.62 117 ALA A O 1
ATOM 908 N N . ILE A 1 118 ? -2.458 4.391 17.584 1.00 98.69 118 ILE A N 1
ATOM 909 C CA . ILE A 1 118 ? -2.859 3.164 18.283 1.00 98.69 118 ILE A CA 1
ATOM 910 C C . ILE A 1 118 ? -1.718 2.142 18.263 1.00 98.69 118 ILE A C 1
ATOM 912 O O . ILE A 1 118 ? -1.383 1.583 19.308 1.00 98.69 118 ILE A O 1
ATOM 916 N N . ALA A 1 119 ? -1.057 1.938 17.123 1.00 98.50 119 ALA A N 1
ATOM 917 C CA . ALA A 1 119 ? 0.102 1.055 17.025 1.00 98.50 119 ALA A CA 1
ATOM 918 C C . ALA A 1 119 ? 1.242 1.504 17.956 1.00 98.50 119 ALA A C 1
ATOM 920 O O . ALA A 1 119 ? 1.780 0.690 18.710 1.00 98.50 119 ALA A O 1
ATOM 921 N N . LYS A 1 120 ? 1.565 2.805 17.984 1.00 98.25 120 LYS A N 1
ATOM 922 C CA . LYS A 1 120 ? 2.584 3.375 18.888 1.00 98.25 120 LYS A CA 1
ATOM 923 C C . LYS A 1 120 ? 2.237 3.161 20.358 1.00 98.25 120 LYS A C 1
ATOM 925 O O . LYS A 1 120 ? 3.088 2.734 21.134 1.00 98.25 120 LYS A O 1
ATOM 930 N N . LYS A 1 121 ? 0.972 3.369 20.739 1.00 98.19 121 LYS A N 1
ATOM 931 C CA . LYS A 1 121 ? 0.482 3.085 22.098 1.00 98.19 121 LYS A CA 1
ATOM 932 C C . LYS A 1 121 ? 0.642 1.607 22.480 1.00 98.19 121 LYS A C 1
ATOM 934 O O . LYS A 1 121 ? 0.844 1.305 23.651 1.00 98.19 121 LYS A O 1
ATOM 939 N N . ASN A 1 122 ? 0.591 0.707 21.500 1.00 97.94 122 ASN A N 1
ATOM 940 C CA . ASN A 1 122 ? 0.775 -0.734 21.679 1.00 97.94 122 ASN A CA 1
ATOM 941 C C . ASN A 1 122 ? 2.227 -1.203 21.460 1.00 97.94 122 ASN A C 1
ATOM 943 O O . ASN A 1 122 ? 2.488 -2.403 21.387 1.00 97.94 122 ASN A O 1
ATOM 947 N N . GLY A 1 123 ? 3.187 -0.275 21.402 1.00 96.44 123 GLY A N 1
ATOM 948 C CA . GLY A 1 123 ? 4.618 -0.577 21.400 1.00 96.44 123 GLY A CA 1
ATOM 949 C C . GLY A 1 123 ? 5.293 -0.527 20.033 1.00 96.44 123 GLY A C 1
ATOM 950 O O . GLY A 1 123 ? 6.429 -0.985 19.929 1.00 96.44 123 GLY A O 1
ATOM 951 N N . ALA A 1 124 ? 4.633 -0.012 18.990 1.00 97.50 124 ALA A N 1
ATOM 952 C CA . ALA A 1 124 ? 5.320 0.328 17.745 1.00 97.50 124 ALA A CA 1
ATOM 953 C C . ALA A 1 124 ? 6.291 1.494 17.985 1.00 97.50 124 ALA A C 1
ATOM 955 O O . ALA A 1 124 ? 5.974 2.443 18.704 1.00 97.50 124 ALA A O 1
ATOM 956 N N . SER A 1 125 ? 7.471 1.430 17.374 1.00 95.94 125 SER A N 1
ATOM 957 C CA . SER A 1 125 ? 8.492 2.468 17.474 1.00 95.94 125 SER A CA 1
ATOM 958 C C . SER A 1 125 ? 8.378 3.428 16.287 1.00 95.94 125 SER A C 1
ATOM 960 O O . SER A 1 125 ? 7.554 4.346 16.290 1.00 95.94 125 SER A O 1
ATOM 962 N N . GLN A 1 126 ? 9.185 3.212 15.253 1.00 96.69 126 GLN A N 1
ATOM 963 C CA . GLN A 1 126 ? 9.135 3.968 14.013 1.00 96.69 126 GLN A CA 1
ATOM 964 C C . GLN A 1 126 ? 8.184 3.284 13.034 1.00 96.69 126 GLN A C 1
ATOM 966 O O . GLN A 1 126 ? 8.368 2.121 12.686 1.00 96.69 126 GLN A O 1
ATOM 971 N N . VAL A 1 127 ? 7.187 4.031 12.563 1.00 97.75 127 VAL A N 1
ATOM 972 C CA . VAL A 1 127 ? 6.294 3.561 11.503 1.00 97.75 127 VAL A CA 1
ATOM 973 C C . VAL A 1 127 ? 7.044 3.605 10.177 1.00 97.75 127 VAL A C 1
ATOM 975 O O . VAL A 1 127 ? 7.476 4.669 9.740 1.00 97.75 127 VAL A O 1
ATOM 978 N N . GLU A 1 128 ? 7.196 2.446 9.547 1.00 97.56 128 GLU A N 1
ATOM 979 C CA . GLU A 1 128 ? 7.801 2.312 8.218 1.00 97.56 128 GLU A CA 1
ATOM 980 C C . GLU A 1 128 ? 6.757 2.421 7.111 1.00 97.56 128 GLU A C 1
ATOM 982 O O . GLU A 1 128 ? 7.037 2.921 6.023 1.00 97.56 128 GLU A O 1
ATOM 987 N N . ARG A 1 129 ? 5.558 1.896 7.374 1.00 96.50 129 ARG A N 1
ATOM 988 C CA . ARG A 1 129 ? 4.477 1.782 6.400 1.00 96.50 129 ARG A CA 1
ATOM 989 C C . ARG A 1 129 ? 3.156 1.553 7.120 1.00 96.50 129 ARG A C 1
ATOM 991 O O . ARG A 1 129 ? 3.120 0.863 8.137 1.00 96.50 129 ARG A O 1
ATOM 998 N N . THR A 1 130 ? 2.078 2.080 6.560 1.00 98.06 130 THR A N 1
ATOM 999 C CA . THR A 1 130 ? 0.712 1.773 6.983 1.00 98.06 130 THR A CA 1
ATOM 1000 C C . THR A 1 130 ? -0.108 1.475 5.741 1.00 98.06 130 THR A C 1
ATOM 1002 O O . THR A 1 130 ? -0.048 2.240 4.787 1.00 98.06 130 THR A O 1
ATOM 1005 N N . ILE A 1 131 ? -0.790 0.334 5.718 1.00 97.69 131 ILE A N 1
ATOM 1006 C CA . ILE A 1 131 ? -1.597 -0.107 4.576 1.00 97.69 131 ILE A CA 1
ATOM 1007 C C . ILE A 1 131 ? -2.986 -0.480 5.075 1.00 97.69 131 ILE A C 1
ATOM 1009 O O . ILE A 1 131 ? -3.106 -1.161 6.095 1.00 97.69 131 ILE A O 1
ATOM 1013 N N . LEU A 1 132 ? -4.015 -0.056 4.342 1.00 98.25 132 LEU A N 1
ATOM 1014 C CA . LEU A 1 132 ? -5.364 -0.576 4.514 1.00 98.25 132 LEU A CA 1
ATOM 1015 C C . LEU A 1 132 ? -5.488 -1.896 3.749 1.00 98.25 132 LEU A C 1
ATOM 1017 O O . LEU A 1 132 ? -5.077 -2.000 2.593 1.00 98.25 132 LEU A O 1
ATOM 1021 N N . GLY A 1 133 ? -6.051 -2.905 4.395 1.00 97.31 133 GLY A N 1
ATOM 1022 C CA . GLY A 1 133 ? -6.260 -4.219 3.806 1.00 97.31 133 GLY A CA 1
ATOM 1023 C C . GLY A 1 133 ? -7.530 -4.879 4.312 1.00 97.31 133 GLY A C 1
ATOM 1024 O O . GLY A 1 133 ? -8.245 -4.329 5.150 1.00 97.31 133 GLY A O 1
ATOM 1025 N N . LEU A 1 134 ? -7.790 -6.083 3.810 1.00 96.25 134 LEU A N 1
ATOM 1026 C CA . LEU A 1 134 ? -8.882 -6.929 4.270 1.00 96.25 134 LEU A CA 1
ATOM 1027 C C . LEU A 1 134 ? -8.301 -8.191 4.903 1.00 96.25 134 LEU A C 1
ATOM 1029 O O . LEU A 1 134 ? -7.520 -8.909 4.276 1.00 96.25 134 LEU A O 1
ATOM 1033 N N . ARG A 1 135 ? -8.684 -8.475 6.147 1.00 92.81 135 ARG A N 1
ATOM 1034 C CA . ARG A 1 135 ? -8.290 -9.697 6.850 1.00 92.81 135 ARG A CA 1
ATOM 1035 C C . ARG A 1 135 ? -9.508 -10.333 7.492 1.00 92.81 135 ARG A C 1
ATOM 1037 O O . ARG A 1 135 ? -10.247 -9.665 8.206 1.00 92.81 135 ARG A O 1
ATOM 1044 N N . ASP A 1 136 ? -9.716 -11.619 7.223 1.00 90.50 136 ASP A N 1
ATOM 1045 C CA . ASP A 1 136 ? -10.859 -12.390 7.730 1.00 90.50 136 ASP A CA 1
ATOM 1046 C C . ASP A 1 136 ? -12.213 -11.694 7.458 1.00 90.50 136 ASP A C 1
ATOM 1048 O O . ASP A 1 136 ? -13.115 -11.688 8.295 1.00 90.50 136 ASP A O 1
ATOM 1052 N N . GLY A 1 137 ? -12.330 -11.055 6.286 1.00 91.31 137 GLY A N 1
ATOM 1053 C CA . GLY A 1 137 ? -13.517 -10.303 5.865 1.00 91.31 137 GLY A CA 1
ATOM 1054 C C . GLY A 1 137 ? -13.705 -8.940 6.540 1.00 91.31 137 GLY A C 1
ATOM 1055 O O . GLY A 1 137 ? -14.762 -8.338 6.375 1.00 91.31 137 GLY A O 1
ATOM 1056 N N . LYS A 1 138 ? -12.715 -8.446 7.294 1.00 94.75 138 LYS A N 1
ATOM 1057 C CA . LYS A 1 138 ? -12.776 -7.158 7.997 1.00 94.75 138 LYS A CA 1
ATOM 1058 C C . LYS A 1 138 ? -11.728 -6.171 7.481 1.00 94.75 138 LYS A C 1
ATOM 1060 O O . LYS A 1 138 ? -10.578 -6.579 7.280 1.00 94.75 138 LYS A O 1
ATOM 1065 N N . PRO A 1 139 ? -12.086 -4.888 7.292 1.00 97.81 139 PRO A N 1
ATOM 1066 C CA . PRO A 1 139 ? -11.124 -3.861 6.927 1.00 97.81 139 PRO A CA 1
ATOM 1067 C C . PRO A 1 139 ? -10.197 -3.567 8.112 1.00 97.81 139 PRO A C 1
ATOM 1069 O O . PRO A 1 139 ? -10.633 -3.398 9.253 1.00 97.81 139 PRO A O 1
ATOM 1072 N N . ILE A 1 140 ? -8.896 -3.516 7.845 1.00 98.44 140 ILE A N 1
ATOM 1073 C CA . ILE A 1 140 ? -7.868 -3.275 8.858 1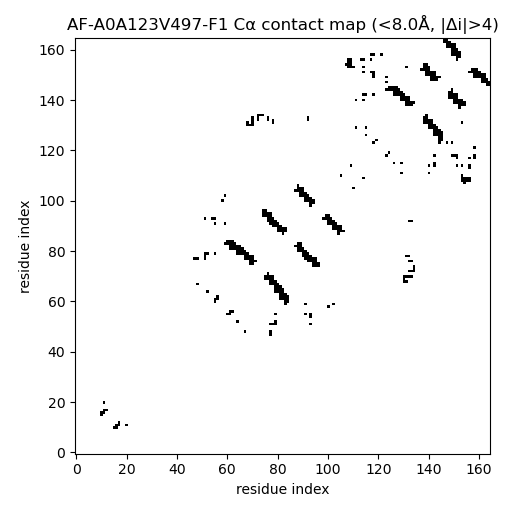.00 98.44 140 ILE A CA 1
ATOM 1074 C C . ILE A 1 140 ? -6.822 -2.286 8.359 1.00 98.44 140 ILE A C 1
ATOM 1076 O O . ILE A 1 140 ? -6.486 -2.255 7.177 1.00 98.44 140 ILE A O 1
ATOM 1080 N N . TRP A 1 141 ? -6.227 -1.556 9.293 1.00 98.56 141 TRP A N 1
ATOM 1081 C CA . TRP A 1 141 ? -4.928 -0.928 9.112 1.00 98.56 141 TRP A CA 1
ATOM 1082 C C . TRP A 1 141 ? -3.827 -1.867 9.612 1.00 98.56 141 TRP A C 1
ATOM 1084 O O . TRP A 1 141 ? -3.821 -2.285 10.771 1.00 98.56 141 TRP A O 1
ATOM 1094 N N . GLU A 1 142 ? -2.861 -2.171 8.751 1.00 98.25 142 GLU A N 1
ATOM 1095 C CA . GLU A 1 142 ? -1.616 -2.840 9.120 1.00 98.25 142 GLU A CA 1
ATOM 1096 C C . GLU A 1 142 ? -0.489 -1.807 9.201 1.00 98.25 142 GLU A C 1
ATOM 1098 O O . GLU A 1 142 ? -0.085 -1.217 8.197 1.00 98.25 142 GLU A O 1
ATOM 1103 N N . VAL A 1 143 ? 0.031 -1.582 10.408 1.00 98.38 143 VAL A N 1
ATOM 1104 C CA . VAL A 1 143 ? 1.135 -0.652 10.666 1.00 98.38 143 VAL A CA 1
ATOM 1105 C C . VAL A 1 143 ? 2.427 -1.440 10.854 1.00 98.38 143 VAL A C 1
ATOM 1107 O O . VAL A 1 143 ? 2.578 -2.183 11.823 1.00 98.38 143 VAL A O 1
ATOM 1110 N N . LYS A 1 144 ? 3.387 -1.254 9.950 1.00 97.62 144 LYS A N 1
ATOM 1111 C CA . LYS A 1 144 ? 4.715 -1.863 10.030 1.00 97.62 144 LYS A CA 1
ATOM 1112 C C . LYS A 1 144 ? 5.655 -1.019 10.886 1.00 97.62 144 LYS A C 1
ATOM 1114 O O . LYS A 1 144 ? 5.797 0.184 10.659 1.00 97.62 144 LYS A O 1
ATOM 1119 N N . SER A 1 145 ? 6.339 -1.666 11.824 1.00 97.69 145 SER A N 1
ATOM 1120 C CA . SER A 1 145 ? 7.373 -1.066 12.668 1.00 97.69 145 SER A CA 1
ATOM 1121 C C . SER A 1 145 ? 8.463 -2.093 12.971 1.00 97.69 145 SER A C 1
ATOM 1123 O O . SER A 1 145 ? 8.268 -2.988 13.798 1.00 97.69 145 SER A O 1
ATOM 1125 N N . GLY A 1 146 ? 9.628 -1.959 12.333 1.00 96.00 146 GLY A N 1
ATOM 1126 C CA . GLY A 1 146 ? 10.709 -2.932 12.432 1.00 96.00 146 GLY A CA 1
ATOM 1127 C C . GLY A 1 146 ? 10.297 -4.287 11.855 1.00 96.00 146 GLY A C 1
ATOM 1128 O O . GLY A 1 146 ? 9.808 -4.396 10.730 1.00 96.00 146 GLY A O 1
ATOM 1129 N N . THR A 1 147 ? 10.481 -5.340 12.648 1.00 95.44 147 THR A N 1
ATOM 1130 C CA . THR A 1 147 ? 10.103 -6.720 12.304 1.00 95.44 147 THR A CA 1
ATOM 1131 C C . THR A 1 147 ? 8.640 -7.044 12.602 1.00 95.44 147 THR A C 1
ATOM 1133 O O . THR A 1 147 ? 8.203 -8.156 12.305 1.00 95.44 147 THR A O 1
ATOM 1136 N N . ALA A 1 148 ? 7.889 -6.095 13.172 1.00 97.12 148 ALA A N 1
ATOM 1137 C CA . ALA A 1 148 ? 6.530 -6.311 13.639 1.00 97.12 148 ALA A CA 1
ATOM 1138 C C . ALA A 1 148 ? 5.475 -5.546 12.827 1.00 97.12 148 ALA A C 1
ATOM 1140 O O . ALA A 1 148 ? 5.709 -4.446 12.318 1.00 97.12 148 ALA A O 1
ATOM 1141 N N . TYR A 1 149 ? 4.283 -6.131 12.780 1.00 97.31 149 TYR A N 1
ATOM 1142 C CA . TYR A 1 149 ? 3.071 -5.583 12.188 1.00 97.31 149 TYR A CA 1
ATOM 1143 C C . TYR A 1 149 ? 2.012 -5.430 13.276 1.00 97.31 149 TYR A C 1
ATOM 1145 O O . TYR A 1 149 ? 1.747 -6.359 14.039 1.00 97.31 149 TYR A O 1
ATOM 1153 N N . TYR A 1 150 ? 1.422 -4.245 13.362 1.00 98.06 150 TYR A N 1
ATOM 1154 C CA . TYR A 1 150 ? 0.396 -3.893 14.334 1.00 98.06 150 TYR A CA 1
ATOM 1155 C C . TYR A 1 150 ? -0.919 -3.759 13.589 1.00 98.06 150 TYR A C 1
ATOM 1157 O O . TYR A 1 150 ? -1.051 -2.918 12.702 1.00 98.06 150 TYR A O 1
ATOM 1165 N N . ILE A 1 151 ? -1.867 -4.615 13.942 1.00 98.00 151 ILE A N 1
ATOM 1166 C CA . ILE A 1 151 ? -3.143 -4.737 13.253 1.00 98.00 151 ILE A CA 1
ATOM 1167 C C . ILE A 1 151 ? -4.190 -3.983 14.051 1.00 98.00 151 ILE A C 1
ATOM 1169 O O . ILE A 1 151 ? -4.426 -4.288 15.224 1.00 98.00 151 ILE A O 1
ATOM 1173 N N . VAL A 1 152 ? -4.801 -2.998 13.410 1.00 98.69 152 VAL A N 1
ATOM 1174 C CA . VAL A 1 152 ? -5.830 -2.142 13.991 1.00 98.69 152 VAL A CA 1
ATOM 1175 C C . VAL A 1 152 ? -7.079 -2.259 13.131 1.00 98.69 152 VAL A C 1
ATOM 1177 O O . VAL A 1 152 ? -7.005 -2.186 11.908 1.00 98.69 152 VAL A O 1
ATOM 1180 N N . ASP A 1 153 ? -8.219 -2.474 13.767 1.00 98.50 153 ASP A N 1
ATOM 1181 C CA . ASP A 1 153 ? -9.515 -2.517 13.098 1.00 98.50 153 ASP A CA 1
ATOM 1182 C C . ASP A 1 153 ? -9.845 -1.142 12.493 1.00 98.50 153 ASP A C 1
ATOM 1184 O O . ASP A 1 153 ? -9.747 -0.129 13.189 1.00 98.50 153 ASP A O 1
ATOM 1188 N N . PHE A 1 154 ? -10.193 -1.096 11.203 1.00 98.62 154 PHE A N 1
ATOM 1189 C CA . PHE A 1 154 ? -10.460 0.166 10.503 1.00 98.62 154 PHE A CA 1
ATOM 1190 C C . PHE A 1 154 ? -11.698 0.872 11.059 1.00 98.62 154 PHE A C 1
ATOM 1192 O O . PHE A 1 154 ? -11.658 2.073 11.284 1.00 98.62 154 PHE A O 1
ATOM 1199 N N . GLU A 1 155 ? -12.782 0.144 11.311 1.00 97.75 155 GLU A N 1
ATOM 1200 C CA . GLU A 1 155 ? -14.061 0.744 11.706 1.00 97.75 155 GLU A CA 1
ATOM 1201 C C . GLU A 1 155 ? -14.037 1.215 13.163 1.00 97.75 155 GLU A C 1
ATOM 1203 O O . GLU A 1 155 ? -14.527 2.290 13.500 1.00 97.75 155 GLU A O 1
ATOM 1208 N N . THR A 1 156 ? -13.454 0.409 14.052 1.00 97.69 156 THR A N 1
ATOM 1209 C CA . THR A 1 156 ? -13.546 0.627 15.503 1.00 97.69 156 THR A CA 1
ATOM 1210 C C . THR A 1 156 ? -12.288 1.218 16.131 1.00 97.69 156 THR A C 1
ATOM 1212 O O . THR A 1 156 ? -12.333 1.664 17.278 1.00 97.69 156 THR A O 1
ATOM 1215 N N . GLY A 1 157 ? -11.145 1.171 15.442 1.00 97.81 157 GLY A N 1
ATOM 1216 C CA . GLY A 1 157 ? -9.846 1.532 16.013 1.00 97.81 157 GLY A CA 1
ATOM 1217 C C . GLY A 1 157 ? -9.363 0.587 17.118 1.00 97.81 157 GLY A C 1
ATOM 1218 O O . GLY A 1 157 ? -8.415 0.895 17.846 1.00 97.81 157 GLY A O 1
ATOM 1219 N N . ASN A 1 158 ? -9.990 -0.580 17.271 1.00 98.19 158 ASN A N 1
ATOM 1220 C CA . ASN A 1 158 ? -9.532 -1.578 18.224 1.00 98.19 158 ASN A CA 1
ATOM 1221 C C . ASN A 1 158 ? -8.188 -2.155 17.778 1.00 98.19 158 ASN A C 1
ATOM 1223 O O . ASN A 1 158 ? -8.020 -2.601 16.643 1.00 98.19 158 ASN A O 1
ATOM 1227 N N . PHE A 1 159 ? -7.228 -2.198 18.697 1.00 98.25 159 PHE A N 1
ATOM 1228 C CA . PHE A 1 159 ? -5.997 -2.943 18.476 1.00 98.25 159 PHE A CA 1
ATOM 1229 C C . PHE A 1 159 ? -6.300 -4.443 18.518 1.00 98.25 159 PHE A C 1
ATOM 1231 O O . PHE A 1 159 ? -6.767 -4.954 19.535 1.00 98.25 159 PHE A O 1
ATOM 1238 N N . ILE A 1 160 ? -6.038 -5.141 17.414 1.00 97.00 160 ILE A N 1
ATOM 1239 C CA . ILE A 1 160 ? -6.356 -6.563 17.267 1.00 97.00 160 ILE A CA 1
ATOM 1240 C C . ILE A 1 160 ? -5.183 -7.402 17.768 1.00 97.00 160 ILE A C 1
ATOM 1242 O O . ILE A 1 160 ? -5.344 -8.239 18.655 1.00 97.00 160 ILE A O 1
ATOM 1246 N N . LYS A 1 161 ? -3.996 -7.200 17.186 1.00 96.12 161 LYS A N 1
ATOM 1247 C CA . LYS A 1 161 ? -2.785 -7.943 17.553 1.00 96.12 161 LYS A CA 1
ATOM 1248 C C . LYS A 1 161 ? -1.516 -7.290 17.024 1.00 96.12 161 LYS A C 1
ATOM 1250 O O . LYS A 1 161 ? -1.538 -6.488 16.093 1.00 96.12 161 LYS A O 1
ATOM 1255 N N . ARG A 1 162 ? -0.397 -7.706 17.615 1.00 96.44 162 ARG A N 1
ATOM 1256 C CA . ARG A 1 162 ? 0.951 -7.533 17.076 1.00 96.44 162 ARG A CA 1
ATOM 1257 C C . ARG A 1 162 ? 1.432 -8.879 16.546 1.00 96.44 162 ARG A C 1
ATOM 1259 O O . ARG A 1 162 ? 1.296 -9.889 17.231 1.00 96.44 162 ARG A O 1
ATOM 1266 N N . GLU A 1 163 ? 2.021 -8.873 15.362 1.00 93.94 163 GLU A N 1
ATOM 1267 C CA . GLU A 1 163 ? 2.603 -10.045 14.704 1.00 93.94 163 GLU A CA 1
ATOM 1268 C C . GLU A 1 163 ? 4.016 -9.736 14.217 1.00 93.94 163 GLU A C 1
ATOM 1270 O O . GLU A 1 163 ? 4.391 -8.570 14.127 1.00 93.94 163 GLU A O 1
ATOM 1275 N N . GLY A 1 164 ? 4.794 -10.768 13.894 1.00 86.50 164 GLY A N 1
ATOM 1276 C CA . GLY A 1 164 ? 6.204 -10.638 13.520 1.00 86.50 164 GLY A CA 1
ATOM 1277 C C . GLY A 1 164 ? 7.161 -11.006 14.655 1.00 86.50 164 GLY A C 1
ATOM 1278 O O . GLY A 1 164 ? 6.737 -11.221 15.791 1.00 86.50 164 GLY A O 1
ATOM 1279 N N . LEU A 1 165 ? 8.441 -11.149 14.301 1.00 59.47 165 LEU A N 1
ATOM 1280 C CA . LEU A 1 165 ? 9.520 -11.572 15.205 1.00 59.47 165 LEU A CA 1
ATOM 1281 C C . LEU A 1 165 ? 9.913 -10.469 16.195 1.00 59.47 165 LEU A C 1
ATOM 1283 O O . LEU A 1 165 ? 9.938 -9.284 15.783 1.00 59.47 165 LEU A O 1
#

Solvent-accessible surface area (backbone atoms only — not comparable to full-atom values): 9024 Å² total; per-residue (Å²): 117,66,70,62,53,50,53,49,52,55,42,47,72,32,75,66,32,42,51,53,53,51,49,52,52,50,51,50,53,54,55,52,48,53,54,52,52,49,50,63,69,44,42,63,59,54,49,51,49,54,52,49,51,52,51,37,31,72,77,59,43,42,73,42,79,76,49,76,49,76,29,80,63,100,54,47,26,38,27,39,32,29,28,25,81,86,69,49,50,32,39,30,40,37,39,76,88,58,84,72,70,44,79,43,55,49,88,65,33,55,52,73,67,54,45,50,50,53,32,38,77,74,69,40,75,61,80,77,46,74,44,62,36,67,55,97,91,36,59,27,33,41,33,30,26,87,65,27,37,28,36,23,35,25,64,78,59,46,77,73,49,77,45,69,113

Mean predicted aligned error: 5.26 Å

Sequence (165 aa):
MEKKIFQLLEWMASKTGQLVLGSFILFSVVTFSIFTIWDIAAAPFNNARSHAVAVATEYADLQTVNDFSIYNGTETYFCVFGVTSQGEEVAVLIPEASSTVYVYPLAQGISQEEAQAIAKKNGASQVERTILGLRDGKPIWEVKSGTAYYIVDFETGNFIKREGL

=== Feature glossary ===
The record interleaves many kinds of information about one protein. Here is each kind framed as the question it answers.

Q: What known structures does this most resemble?
A: Structural nearest neighbors (via Foldseek easy-search vs 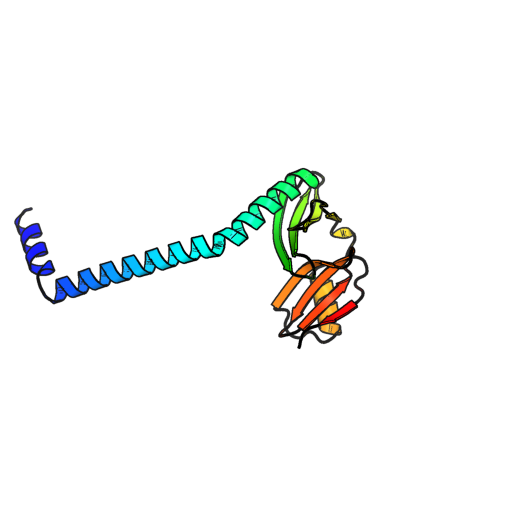the PDB). Reported per hit: target PDB id, E-value, and alignment TM-score. A TM-score above ~0.5 is the conventional threshold for 'same fold'.

Q: Where is each backbone atom in 3D?
A: The mmCIF table is the protein's shape written out atom by atom. For each backbone N, Cα, C, and carbonyl O, it records an (x, y, z) coordinate triple in Å plus the residue type, chain letter, and residue number.

Q: What are the backbone torsion angles?
A: The φ/ψ torsion pair specifies the backbone conformation at each residue. φ rotates about the N–Cα bond, ψ about the Cα–C bond. Steric clashes forbid most of the (φ, ψ) plane — the allowed regions (α-helix basin, β-sheet basin, left-handed helix) are the Ramachandran-allowed regions.

Q: Which residues are buried vs exposed?
A: Solvent-accessible surface area (SASA) is the area in Å² traced out by the centre of a 1.4 Å probe sphere (a water molecule) rolled over the protein's van der Waals surface (Shrake–Rupley / Lee–Richards construction). Buried residues have near-zero SASA; fully exposed residues can exceed 200 Å². The total SASA scales roughly with the number of surface residues.

Q: How confident is the AlphaFold model at each residue?
A: pLDDT is the predicted lDDT-Cα score: AlphaFold's confidence that the local environment of each residue (all inter-atomic distances within 15 Å) is correctly placed. It is a per-residue number between 0 and 100, with higher meaning more reliable.

Q: What does the local fold look like, residue by residue?
A: 3Di is Foldseek's structural alphabet. Each residue is assigned one of twenty discrete states based on how its Cα sits relative to its spatial (not sequential) neighbors. Aligning 3Di strings finds structural homologs roughly as well as full 3D superposition, but orders of magnitude faster.

Q: How big and how compact is the whole molecule?
A: Radius of gyration (Rg) is the root-mean-square distance of Cα atoms from their centroid — a single number for overall size and compactness. A globular domain of N residues has Rg ≈ 2.2·N^0.38 Å; an extended or disordered chain has a much larger Rg. The Cα contact count is the number of residue pairs whose Cα atoms are within 8 Å and are more than four positions apart in sequence — a standard proxy for tertiary packing density. The bounding box is the smallest axis-aligned box enclosing all Cα atoms.

Q: Which residues are in helices, s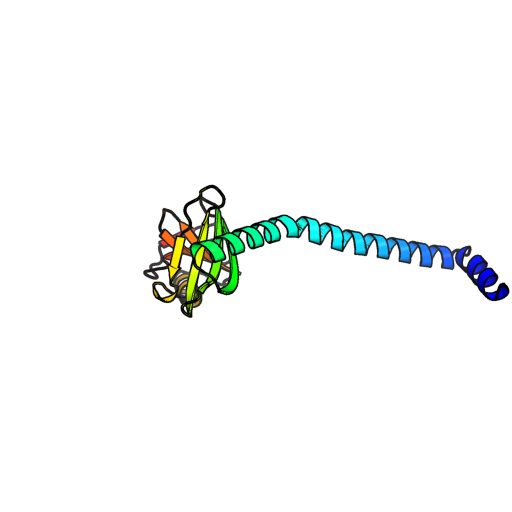trands, or loops?
A: DSSP 8-state secondary structure assigns each residue one of H (α-helix), G (3₁₀-helix), I (π-helix), E (extended β-strand), B (isolated β-bridge), T (hydrogen-bonded turn), S (bend), or '-' (coil). The assignment is computed from backbone hydrogen-bond geometry via the Kabsch–Sander algorithm.

Q: How mobile is each atom in the crystal?
A: Crystallographic B-factors measure how much each atom's electron density is smeared out, in Å². They rise in mobile loops and surface residues and fall in the buried interior. In AlphaFold models this column is repurposed to hold pLDDT instead.

Q: What if only a Cα trace is available?
A: P-SEA three-state annotation labels each residue as helix, strand, or coil based purely on the geometry of the Cα trace. It serves as a fallback when the full backbone (and thus DSSP) is unavailable.

Q: What family and function is it annotated with?
A: Database cross-references. InterPro integrates a dozen domain/family signature databases into unified entries with residue-range hits. GO terms attach function/process/location labels with evidence codes. CATH codes position the fold in a four-level structural taxonomy. Organism is the NCBI-taxonomy species name.

Q: Are the domains correctly placed relative to each other?
A: Predicted Aligned Error (PAE) is an AlphaFold confidence matrix: entry (i, j) is the expected error in the position of residue j, in ångströms, when the prediction is superimposed on the true structure at residue i. Low PAE within a block of residues means that block is internally rigid and well-predicted; high PAE between two blocks means their relative placement is uncertain even if each block individually is confident.

Q: What do the diagnostic plots show?
A: Three diagnostic plots accompany the record. The Cα contact map visualizes the tertiary structure as a 2D adjacency matrix (8 Å cutoff, sequence-local contacts suppressed). The Ramachandran plot shows the distribution of backbone (φ, ψ) torsions, with points in the α and β basins reflecting secondary structure content. The PAE plot shows AlphaFold's inter-residue confidence as a color matrix.

Q: What is the amino-acid chain?
A: Primary structure: the covalent order of the twenty standard amino acids along the backbone. Two proteins with the same sequence will (almost always) fold to the same structure; two with 30% identity often share a fold but not the details.

Q: What do the rendered images show?
A: The six renders are orthographic views along the three Cartesian axes in both directions. Representation (cartoon, sticks, or surface) and color scheme (sequence-rainbow or by-chain) vary across proteins so the training set covers all the common visualization conventions.